Protein AF-A0A961KD54-F1 (afdb_monomer_lite)

Radius of gyration: 8.78 Å; chains: 1; bounding box: 13×20×22 Å

Secondary structure (DSSP, 8-state):
----HHHHHHHHHHHHTT--HHHHHHHH-S--GGG-

Foldseek 3Di:
DDCDPVLVVLLVVCVVVVDQLCVSCVVSDPDHSVRD

Structure (mmCIF, N/CA/C/O backbone):
data_AF-A0A961KD54-F1
#
_entry.id   AF-A0A961KD54-F1
#
loop_
_atom_site.group_PDB
_atom_site.id
_atom_site.type_symbol
_atom_site.label_atom_id
_atom_site.label_alt_id
_atom_site.label_comp_id
_atom_site.label_asym_id
_atom_site.label_entity_id
_atom_site.label_seq_id
_atom_site.pdbx_PDB_ins_code
_atom_site.Cartn_x
_atom_site.Cartn_y
_atom_site.Cartn_z
_atom_site.occupancy
_atom_site.B_iso_or_equiv
_atom_site.auth_seq_id
_atom_site.auth_comp_id
_atom_site.auth_asym_id
_atom_site.auth_atom_id
_atom_site.pdbx_PDB_model_num
ATOM 1 N N . MET A 1 1 ? 3.739 -9.650 -13.636 1.00 65.88 1 MET A N 1
ATOM 2 C CA . MET A 1 1 ? 3.423 -9.321 -12.230 1.00 65.88 1 MET A CA 1
ATOM 3 C C . MET A 1 1 ? 2.138 -10.036 -11.877 1.00 65.88 1 MET A C 1
ATOM 5 O O . MET A 1 1 ? 1.181 -9.870 -12.618 1.00 65.88 1 MET A O 1
ATOM 9 N N . SER A 1 2 ? 2.134 -10.858 -10.830 1.00 83.75 2 SER A N 1
ATOM 10 C CA . SER A 1 2 ? 0.920 -11.527 -10.351 1.00 83.75 2 SER A CA 1
ATOM 11 C C . SER A 1 2 ? 0.618 -11.045 -8.936 1.00 83.75 2 SER A C 1
ATOM 13 O O . SER A 1 2 ? 1.543 -10.888 -8.135 1.00 83.75 2 SER A O 1
ATOM 15 N N . TRP A 1 3 ? -0.651 -10.777 -8.642 1.00 91.31 3 TRP A N 1
ATOM 16 C CA . TRP A 1 3 ? -1.112 -10.513 -7.283 1.00 91.31 3 TRP A CA 1
ATOM 17 C C . TRP A 1 3 ? -1.195 -11.841 -6.537 1.00 91.31 3 TRP A C 1
ATOM 19 O O . TRP A 1 3 ? -2.164 -12.581 -6.674 1.00 91.31 3 TRP A O 1
ATOM 29 N N . THR A 1 4 ? -0.139 -12.162 -5.794 1.00 95.56 4 THR A N 1
ATOM 30 C CA . THR A 1 4 ? -0.130 -13.311 -4.887 1.00 95.56 4 THR A CA 1
ATOM 31 C C . THR A 1 4 ? -0.924 -12.988 -3.624 1.00 95.56 4 THR A C 1
ATOM 33 O O . THR A 1 4 ? -1.082 -11.818 -3.265 1.00 95.56 4 THR A O 1
ATOM 36 N N . GLU A 1 5 ? -1.404 -14.016 -2.926 1.00 95.88 5 GLU A N 1
ATOM 37 C CA . GLU A 1 5 ? -2.151 -13.841 -1.673 1.00 95.88 5 GLU A CA 1
ATOM 38 C C . GLU A 1 5 ? -1.350 -13.057 -0.624 1.00 95.88 5 GLU A C 1
ATOM 40 O O . GLU A 1 5 ? -1.886 -12.140 -0.013 1.00 95.88 5 GLU A O 1
ATOM 45 N N . GLU A 1 6 ? -0.045 -13.314 -0.511 1.00 95.25 6 GLU A N 1
ATOM 46 C CA . GLU A 1 6 ? 0.872 -12.584 0.379 1.00 95.25 6 GLU A CA 1
ATOM 47 C C . GLU A 1 6 ? 0.909 -11.071 0.090 1.00 95.25 6 GLU A C 1
ATOM 49 O O . GLU A 1 6 ? 0.897 -10.236 1.001 1.00 95.25 6 GLU A O 1
ATOM 54 N N . ARG A 1 7 ? 0.898 -10.684 -1.193 1.00 95.56 7 ARG A N 1
ATOM 55 C CA . ARG A 1 7 ? 0.860 -9.267 -1.589 1.00 95.56 7 ARG A CA 1
ATOM 56 C C . ARG A 1 7 ? -0.479 -8.630 -1.241 1.00 95.56 7 ARG A C 1
ATOM 58 O O . ARG A 1 7 ? -0.511 -7.475 -0.822 1.00 95.56 7 ARG A O 1
ATOM 65 N N . VAL A 1 8 ? -1.571 -9.377 -1.400 1.00 96.56 8 VAL A N 1
ATOM 66 C CA . VAL A 1 8 ? -2.917 -8.926 -1.023 1.00 96.56 8 VAL A CA 1
ATOM 67 C C . VAL A 1 8 ? -3.031 -8.771 0.494 1.00 96.56 8 VAL A C 1
ATOM 69 O O . VAL A 1 8 ? -3.613 -7.794 0.960 1.00 96.56 8 VAL A O 1
ATOM 72 N N . GLU A 1 9 ? -2.462 -9.687 1.274 1.00 97.62 9 GLU A N 1
ATOM 73 C CA . GLU A 1 9 ? -2.434 -9.602 2.737 1.00 97.62 9 GLU A CA 1
ATOM 74 C C . GLU A 1 9 ? -1.630 -8.384 3.210 1.00 97.62 9 GLU A C 1
ATOM 76 O O . GLU A 1 9 ? -2.118 -7.595 4.023 1.00 97.62 9 GLU A O 1
ATOM 81 N N . THR A 1 10 ? -0.451 -8.166 2.623 1.00 96.19 10 THR A N 1
ATOM 82 C CA . THR A 1 10 ? 0.396 -6.998 2.910 1.00 96.19 10 THR A CA 1
ATOM 83 C C . THR A 1 10 ? -0.337 -5.691 2.607 1.00 96.19 10 THR A C 1
ATOM 85 O O . THR A 1 10 ? -0.364 -4.791 3.449 1.00 96.19 10 THR A O 1
ATOM 88 N N . LEU A 1 11 ? -1.002 -5.604 1.448 1.00 97.56 11 LEU A N 1
ATOM 89 C CA . LEU A 1 11 ? -1.830 -4.454 1.079 1.00 97.56 11 LEU A CA 1
ATOM 90 C C . LEU A 1 11 ? -2.946 -4.218 2.100 1.00 97.56 11 LEU A C 1
ATOM 92 O O . LEU A 1 11 ? -3.095 -3.098 2.584 1.00 97.56 11 LEU A O 1
ATOM 96 N N . LYS A 1 12 ? -3.715 -5.259 2.449 1.00 97.94 12 LYS A N 1
ATOM 97 C CA . LYS A 1 12 ? -4.833 -5.151 3.401 1.00 97.94 12 LYS A CA 1
ATOM 98 C C . LYS A 1 12 ? -4.367 -4.651 4.765 1.00 97.94 12 LYS A C 1
ATOM 100 O O . LYS A 1 12 ? -5.022 -3.781 5.337 1.00 97.94 12 LYS A O 1
ATOM 105 N N . ARG A 1 13 ? -3.239 -5.165 5.265 1.00 98.25 13 ARG A N 1
ATOM 106 C CA . ARG A 1 13 ? -2.648 -4.729 6.537 1.00 98.25 13 ARG A CA 1
ATOM 107 C C . ARG A 1 13 ? -2.290 -3.245 6.497 1.00 98.25 13 ARG A C 1
ATOM 109 O O . ARG A 1 13 ? -2.760 -2.484 7.334 1.00 98.25 13 ARG A O 1
ATOM 116 N N . MET A 1 14 ? -1.521 -2.820 5.497 1.00 98.00 14 MET A N 1
ATOM 117 C CA . MET A 1 14 ? -1.080 -1.424 5.388 1.00 98.00 14 MET A CA 1
ATOM 118 C C . MET A 1 14 ? -2.245 -0.456 5.157 1.00 98.00 14 MET A C 1
ATOM 120 O O . MET A 1 14 ? -2.240 0.660 5.675 1.00 98.00 14 MET A O 1
ATOM 124 N N . TRP A 1 15 ? -3.261 -0.879 4.403 1.00 97.88 15 TRP A N 1
ATOM 125 C CA . TRP A 1 15 ? -4.478 -0.095 4.221 1.00 97.88 15 TRP A CA 1
ATOM 126 C C . TRP A 1 15 ? -5.229 0.093 5.544 1.00 97.88 15 TRP A C 1
ATOM 128 O O . TRP A 1 15 ? -5.650 1.204 5.858 1.00 97.88 15 TRP A O 1
ATOM 138 N N . ALA A 1 16 ? -5.354 -0.967 6.349 1.00 98.25 16 ALA A N 1
ATOM 139 C CA . ALA A 1 16 ? -5.968 -0.896 7.675 1.00 98.25 16 ALA A CA 1
ATOM 140 C C . ALA A 1 16 ? -5.175 -0.007 8.653 1.00 98.25 16 ALA A C 1
ATOM 142 O O . ALA A 1 16 ? -5.769 0.650 9.504 1.00 98.25 16 ALA A O 1
ATOM 143 N N . GLU A 1 17 ? -3.852 0.070 8.495 1.00 98.19 17 GLU A N 1
ATOM 144 C CA . GLU A 1 17 ? -2.972 0.999 9.221 1.00 98.19 17 GLU A CA 1
ATOM 145 C C . GLU A 1 17 ? -3.084 2.459 8.731 1.00 98.19 17 GLU A C 1
ATOM 147 O O . GLU A 1 17 ? -2.457 3.353 9.299 1.00 98.19 17 GLU A O 1
ATOM 152 N N . GLY A 1 18 ? -3.880 2.726 7.687 1.00 98.19 18 GLY A N 1
ATOM 153 C CA . GLY A 1 18 ? -4.104 4.067 7.143 1.00 98.19 18 GLY A CA 1
ATOM 154 C C . GLY A 1 18 ? -3.009 4.555 6.193 1.00 98.19 18 GLY A C 1
ATOM 155 O O . GLY A 1 18 ? -2.902 5.759 5.947 1.00 98.19 18 GLY A O 1
ATOM 156 N N . GLN A 1 19 ? -2.182 3.656 5.652 1.00 98.06 19 GLN A N 1
ATOM 157 C CA . GLN A 1 19 ? -1.151 4.043 4.693 1.00 98.06 19 GLN A CA 1
ATOM 158 C C . GLN A 1 19 ? -1.744 4.466 3.345 1.00 98.06 19 GLN A C 1
ATOM 160 O O . GLN A 1 19 ? -2.730 3.913 2.859 1.00 98.06 19 GLN A O 1
ATOM 165 N N . SER A 1 20 ? -1.100 5.438 2.695 1.00 98.06 20 SER A N 1
ATOM 166 C CA . SER A 1 20 ? -1.498 5.881 1.358 1.00 98.06 20 SER A CA 1
ATOM 167 C C . SER A 1 20 ? -1.147 4.849 0.282 1.00 98.06 20 SER A C 1
ATOM 169 O O . SER A 1 20 ? -0.125 4.166 0.361 1.00 98.06 20 SER A O 1
ATOM 171 N N . ALA A 1 21 ? -1.918 4.826 -0.808 1.00 97.44 21 ALA A N 1
ATOM 172 C CA . ALA A 1 21 ? -1.645 3.968 -1.966 1.00 97.44 21 ALA A CA 1
ATOM 173 C C . ALA A 1 21 ? -0.222 4.148 -2.539 1.00 97.44 21 ALA A C 1
ATOM 175 O O . ALA A 1 21 ? 0.390 3.195 -3.011 1.00 97.44 21 ALA A O 1
ATOM 176 N N . SER A 1 22 ? 0.355 5.355 -2.461 1.00 97.81 22 SER A N 1
ATOM 177 C CA . SER A 1 22 ? 1.748 5.605 -2.860 1.00 97.81 22 SER A CA 1
ATOM 178 C C . SER A 1 22 ? 2.776 4.944 -1.939 1.00 97.81 22 SER A C 1
ATOM 180 O O . SER A 1 22 ? 3.807 4.484 -2.425 1.00 97.81 22 SER A O 1
ATOM 182 N N . GLN A 1 23 ? 2.512 4.891 -0.631 1.00 97.88 23 GLN A N 1
ATOM 183 C CA . GLN A 1 23 ? 3.376 4.191 0.326 1.00 97.88 23 GLN A CA 1
ATOM 184 C C . GLN A 1 23 ? 3.280 2.679 0.120 1.00 97.88 23 GLN A C 1
ATOM 186 O O . GLN A 1 23 ? 4.306 2.015 0.011 1.00 97.88 23 GLN A O 1
ATOM 191 N N . ILE A 1 24 ? 2.061 2.163 -0.047 1.00 97.81 24 ILE A N 1
ATOM 192 C CA . ILE A 1 24 ? 1.810 0.743 -0.313 1.00 97.81 24 ILE A CA 1
ATOM 193 C C . ILE A 1 24 ? 2.462 0.311 -1.635 1.00 97.81 24 ILE A C 1
ATOM 195 O O . ILE A 1 24 ? 3.106 -0.730 -1.689 1.00 97.8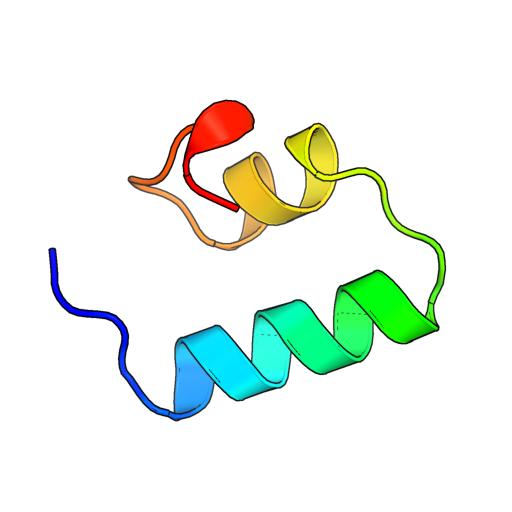1 24 ILE A O 1
ATOM 199 N N . ALA A 1 25 ? 2.380 1.124 -2.693 1.00 96.62 25 ALA A N 1
ATOM 200 C CA . ALA A 1 25 ? 3.027 0.827 -3.974 1.00 96.62 25 ALA A CA 1
ATOM 201 C C . ALA A 1 25 ? 4.557 0.747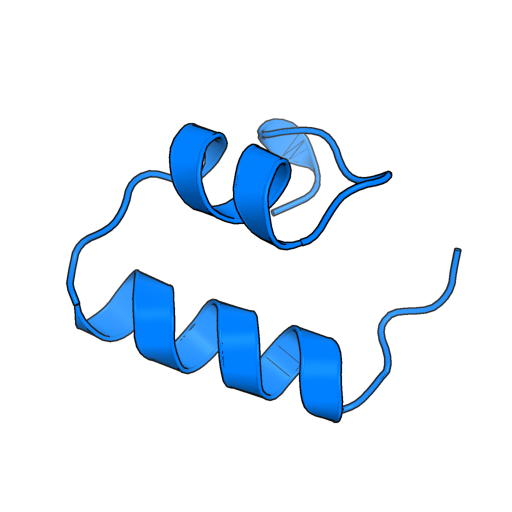 -3.852 1.00 96.62 25 ALA A C 1
ATOM 203 O O . ALA A 1 25 ? 5.186 -0.132 -4.446 1.00 96.62 25 ALA A O 1
ATOM 204 N N . LYS A 1 26 ? 5.150 1.654 -3.063 1.00 96.50 26 LYS A N 1
ATOM 205 C CA . LYS A 1 26 ? 6.590 1.666 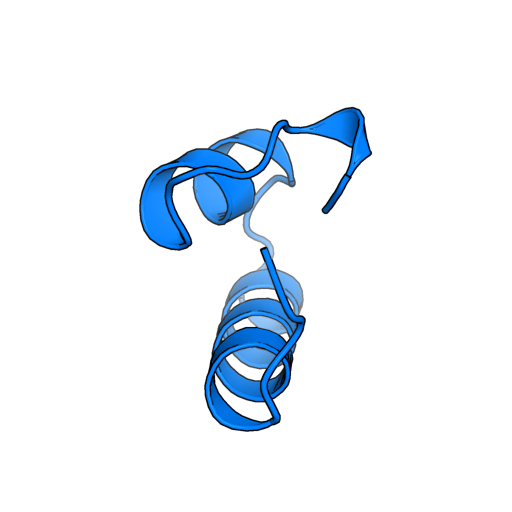-2.787 1.00 96.50 26 LYS A CA 1
ATOM 206 C C . LYS A 1 26 ? 7.026 0.414 -2.022 1.00 96.50 26 LYS A C 1
ATOM 208 O O . LYS A 1 26 ? 8.061 -0.144 -2.364 1.00 96.50 26 LYS A O 1
ATOM 213 N N . GLU A 1 27 ? 6.236 -0.015 -1.040 1.00 96.00 27 GLU A N 1
ATOM 214 C CA . GLU A 1 27 ? 6.511 -1.211 -0.234 1.00 96.00 27 GLU A CA 1
ATOM 215 C C . GLU A 1 27 ? 6.349 -2.500 -1.043 1.00 96.00 27 GLU A C 1
ATOM 217 O O . GLU A 1 27 ? 7.233 -3.351 -1.063 1.00 96.00 27 GLU A O 1
ATOM 222 N N . LEU A 1 28 ? 5.237 -2.633 -1.772 1.00 95.38 28 LEU A N 1
ATOM 223 C CA . LEU A 1 28 ? 4.954 -3.826 -2.563 1.00 95.38 28 LEU A CA 1
ATOM 224 C C . LEU A 1 28 ? 5.936 -4.002 -3.724 1.00 95.38 28 LEU A C 1
ATOM 226 O O . LEU A 1 28 ? 6.170 -5.135 -4.148 1.00 95.38 28 LEU A O 1
ATOM 230 N N . GLY A 1 29 ? 6.479 -2.908 -4.264 1.00 94.81 29 GLY A N 1
ATOM 231 C CA . GLY A 1 29 ? 7.433 -2.930 -5.367 1.00 94.81 29 GLY A CA 1
ATOM 232 C C . GLY A 1 29 ? 6.830 -3.439 -6.682 1.00 94.81 29 GLY A C 1
ATOM 233 O O . GLY A 1 29 ? 5.924 -4.276 -6.727 1.00 94.81 29 GLY A O 1
ATOM 234 N N . GLY A 1 30 ? 7.311 -2.897 -7.799 1.00 93.81 30 GLY A N 1
ATOM 235 C CA . GLY A 1 30 ? 6.834 -3.254 -9.138 1.00 93.81 30 GLY A CA 1
ATOM 236 C C . GLY A 1 30 ? 5.446 -2.712 -9.499 1.00 93.81 30 GLY A C 1
ATOM 237 O O . GLY A 1 30 ? 5.131 -2.638 -10.676 1.00 93.81 30 GLY A O 1
ATOM 238 N N . VAL A 1 31 ? 4.631 -2.262 -8.546 1.00 94.50 31 VAL A N 1
ATOM 239 C CA . VAL A 1 31 ? 3.278 -1.725 -8.785 1.00 94.50 31 VAL A CA 1
ATOM 240 C C . VAL A 1 31 ? 3.280 -0.205 -8.650 1.00 94.50 31 VAL A C 1
ATOM 242 O O . VAL A 1 31 ? 4.066 0.370 -7.901 1.00 94.50 31 VAL A O 1
ATOM 245 N N . THR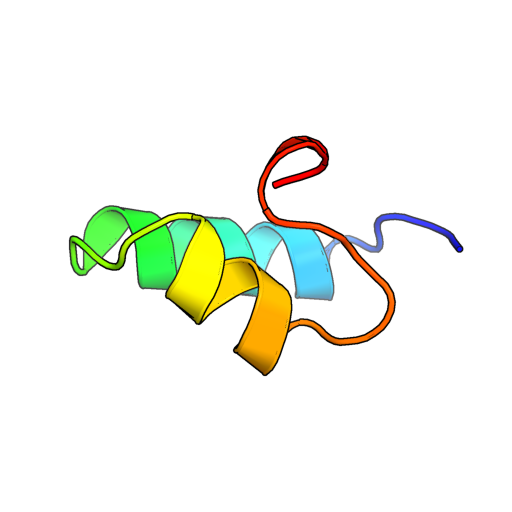 A 1 32 ? 2.409 0.465 -9.401 1.00 96.00 32 THR A N 1
ATOM 246 C CA . THR A 1 32 ? 2.231 1.918 -9.311 1.00 96.00 32 THR A CA 1
ATOM 247 C C . THR A 1 32 ? 1.145 2.266 -8.300 1.00 96.00 32 THR A C 1
ATOM 249 O O . THR A 1 32 ? 0.268 1.456 -8.025 1.00 96.00 32 THR A O 1
ATOM 252 N N . ARG A 1 33 ? 1.134 3.510 -7.804 1.00 95.88 33 ARG A N 1
ATOM 253 C CA . ARG A 1 33 ? 0.064 4.019 -6.925 1.00 95.88 33 ARG A CA 1
ATOM 254 C C . ARG A 1 33 ? -1.344 3.711 -7.453 1.00 95.88 33 ARG A C 1
ATOM 256 O O . ARG A 1 33 ? -2.226 3.456 -6.655 1.00 95.88 33 ARG A O 1
ATOM 263 N N . ASN A 1 34 ? -1.551 3.782 -8.768 1.00 95.88 34 ASN A N 1
ATOM 264 C CA . ASN A 1 34 ? -2.870 3.588 -9.377 1.00 95.88 34 ASN A CA 1
ATOM 265 C C . ASN A 1 34 ? -3.255 2.108 -9.528 1.00 95.88 34 ASN A C 1
ATOM 267 O O . ASN A 1 34 ? -4.400 1.816 -9.847 1.00 95.88 34 ASN A O 1
ATOM 271 N N . ALA A 1 35 ? -2.289 1.197 -9.385 1.00 92.94 35 ALA A N 1
ATOM 272 C CA . ALA A 1 35 ? -2.508 -0.244 -9.428 1.00 92.94 35 ALA A CA 1
ATOM 273 C C . ALA A 1 35 ? -2.661 -0.868 -8.027 1.00 92.94 35 ALA A C 1
ATOM 275 O O . ALA A 1 35 ? -2.960 -2.057 -7.944 1.00 92.94 35 ALA A O 1
ATOM 276 N N . VAL A 1 36 ? -2.426 -0.084 -6.966 1.00 90.62 36 VAL A N 1
ATOM 277 C CA . VAL A 1 36 ? -2.788 -0.389 -5.571 1.00 90.62 36 VAL A CA 1
ATOM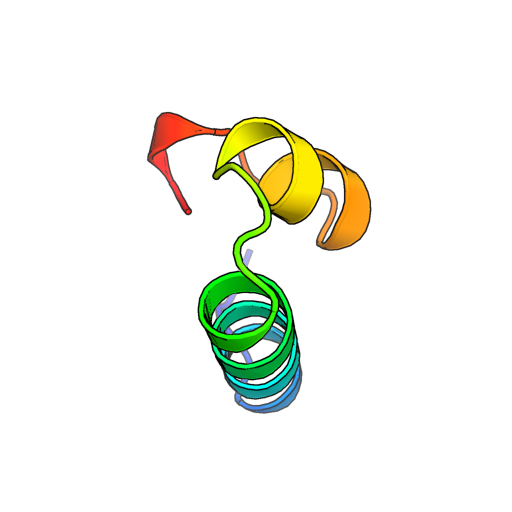 278 C C . VAL A 1 36 ? -4.228 0.032 -5.337 1.00 90.62 36 VAL A C 1
ATOM 280 O O . VAL A 1 36 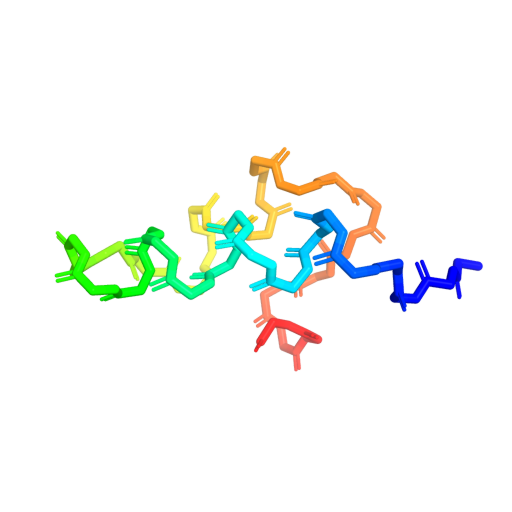? -4.965 -0.779 -4.742 1.00 90.62 36 VAL A O 1
#

Sequence (36 aa):
MSWTEERVETLKRMWAEGQSASQIAKELGGVTRNAV

pLDDT: mean 95.11, std 5.67, range [65.88, 98.25]